Protein AF-A0A0K8UIM5-F1 (afdb_monomer)

pLDDT: mean 78.78, std 24.64, range [27.56, 98.44]

Structure (mmCIF, N/CA/C/O backbone):
data_AF-A0A0K8UIM5-F1
#
_entry.id   AF-A0A0K8UIM5-F1
#
loop_
_atom_site.group_PDB
_atom_site.id
_atom_site.type_symbol
_atom_site.label_atom_id
_atom_site.label_alt_id
_atom_site.label_comp_id
_atom_site.label_asym_id
_atom_site.label_entity_id
_atom_site.label_seq_id
_atom_site.pdbx_PDB_ins_code
_atom_site.Cartn_x
_atom_site.Cartn_y
_atom_site.Cartn_z
_atom_site.occupancy
_atom_site.B_iso_or_equiv
_atom_site.auth_seq_id
_atom_site.auth_comp_id
_atom_site.auth_asym_id
_atom_site.auth_atom_id
_atom_site.pdbx_PDB_model_num
ATOM 1 N N . MET A 1 1 ? 9.623 17.847 -3.587 1.00 33.56 1 MET A N 1
ATOM 2 C CA . MET A 1 1 ? 8.350 18.468 -4.008 1.00 33.56 1 MET A CA 1
ATOM 3 C C . MET A 1 1 ? 7.725 17.538 -5.030 1.00 33.56 1 MET A C 1
ATOM 5 O O . MET A 1 1 ? 8.442 17.125 -5.929 1.00 33.56 1 MET A O 1
ATOM 9 N N . ALA A 1 2 ? 6.480 17.112 -4.825 1.00 32.69 2 ALA A N 1
ATOM 10 C CA . ALA A 1 2 ? 5.772 16.213 -5.736 1.00 32.69 2 ALA A CA 1
ATOM 11 C C . ALA A 1 2 ? 4.848 17.056 -6.623 1.00 32.69 2 ALA A C 1
ATOM 13 O O . ALA A 1 2 ? 4.057 17.836 -6.096 1.00 32.69 2 ALA A O 1
ATOM 14 N N . GLU A 1 3 ? 4.992 16.939 -7.940 1.00 39.38 3 GLU A N 1
ATOM 15 C CA . GLU A 1 3 ? 4.192 17.678 -8.920 1.00 39.38 3 GLU A CA 1
ATOM 16 C C . GLU A 1 3 ? 2.978 16.856 -9.383 1.00 39.38 3 GLU A C 1
ATOM 18 O O . GLU A 1 3 ? 3.024 15.626 -9.439 1.00 39.38 3 GLU A O 1
ATOM 23 N N . VAL A 1 4 ? 1.881 17.562 -9.676 1.00 32.16 4 VAL A N 1
ATOM 24 C CA . VAL A 1 4 ? 0.600 17.051 -10.188 1.00 32.16 4 VAL A CA 1
ATOM 25 C C . VAL A 1 4 ? 0.461 17.516 -11.643 1.00 32.16 4 VAL A C 1
ATOM 27 O O . VAL A 1 4 ? 0.652 18.697 -11.920 1.00 32.16 4 VAL A O 1
ATOM 30 N N . GLU A 1 5 ? 0.154 16.592 -12.558 1.00 41.16 5 GLU A N 1
ATOM 31 C CA . GLU A 1 5 ? 0.087 16.805 -14.017 1.00 41.16 5 GLU A CA 1
ATOM 32 C C . GLU A 1 5 ? -1.179 17.530 -14.509 1.00 41.16 5 GLU A C 1
ATOM 34 O O . GLU A 1 5 ? -2.252 17.376 -13.921 1.00 41.16 5 GLU A O 1
ATOM 39 N N . VAL A 1 6 ? -1.070 18.183 -15.681 1.00 31.83 6 VAL A N 1
ATOM 40 C CA . VAL A 1 6 ? -2.164 18.339 -16.665 1.00 31.83 6 VAL A CA 1
ATOM 41 C C . VAL A 1 6 ? -1.602 18.235 -18.102 1.00 31.83 6 VAL A C 1
ATOM 43 O O . VAL A 1 6 ? -0.639 18.921 -18.438 1.00 31.83 6 VAL A O 1
ATOM 46 N N . GLU A 1 7 ? -2.202 17.368 -18.930 1.00 36.06 7 GLU A N 1
ATOM 47 C CA . GLU A 1 7 ? -1.876 17.062 -20.342 1.00 36.06 7 GLU A CA 1
ATOM 48 C C . GLU A 1 7 ? -2.356 18.117 -21.361 1.00 36.06 7 GLU A C 1
ATOM 50 O O . GLU A 1 7 ? -3.383 18.751 -21.127 1.00 36.06 7 GLU A O 1
ATOM 55 N N . GLN A 1 8 ? -1.730 18.165 -22.556 1.00 28.34 8 GLN A N 1
ATOM 56 C CA . GLN A 1 8 ? -2.421 18.311 -23.857 1.00 28.34 8 GLN A CA 1
ATOM 57 C C . GLN A 1 8 ? -1.662 17.616 -25.019 1.00 28.34 8 GLN A C 1
ATOM 59 O O . GLN A 1 8 ? -0.479 17.305 -24.920 1.00 28.34 8 GLN A O 1
ATOM 64 N N . ILE A 1 9 ? -2.411 17.345 -26.095 1.00 32.81 9 ILE A N 1
ATOM 65 C CA . ILE A 1 9 ? -2.354 16.224 -27.057 1.00 32.81 9 ILE A CA 1
ATOM 66 C C . ILE A 1 9 ? -1.815 16.642 -28.452 1.00 32.81 9 ILE A C 1
ATOM 68 O O . ILE A 1 9 ? -2.213 17.682 -28.958 1.00 32.81 9 ILE A O 1
ATOM 72 N N . VAL A 1 10 ? -0.962 15.772 -29.029 1.00 35.12 10 VAL A N 1
ATOM 73 C CA . VAL A 1 10 ? -0.700 15.325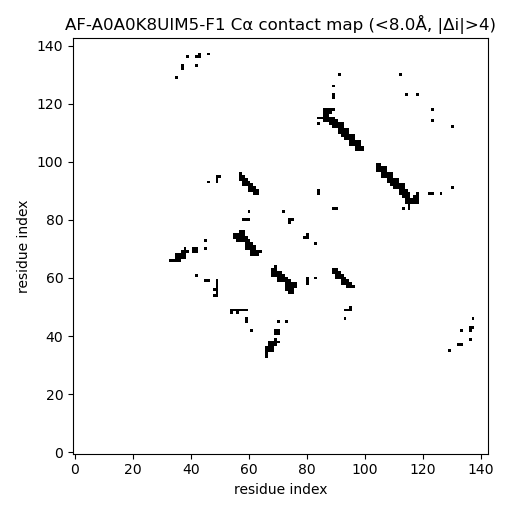 -30.436 1.00 35.12 10 VAL A CA 1
ATOM 74 C C . VAL A 1 10 ? -0.856 16.282 -31.640 1.00 35.12 10 VAL A C 1
ATOM 76 O O . VAL A 1 10 ? -1.932 16.811 -31.863 1.00 35.12 10 VAL A O 1
ATOM 79 N N . GLU A 1 11 ? 0.143 16.275 -32.543 1.00 29.03 11 GLU A N 1
ATOM 80 C CA . GLU A 1 11 ? -0.053 16.187 -34.011 1.00 29.03 11 GLU A CA 1
ATOM 81 C C . GLU A 1 11 ? 1.196 15.600 -34.720 1.00 29.03 11 GLU A C 1
ATOM 83 O O . GLU A 1 11 ? 2.332 15.885 -34.346 1.00 29.03 11 GLU A O 1
ATOM 88 N N . VAL A 1 12 ? 0.970 14.725 -35.711 1.00 38.62 12 VAL A N 1
ATOM 89 C CA . VAL A 1 12 ? 1.964 14.038 -36.569 1.00 38.62 12 VAL A CA 1
ATOM 90 C C . VAL A 1 12 ? 1.889 14.632 -37.976 1.00 38.62 12 VAL A C 1
ATOM 92 O O . VAL A 1 12 ? 0.777 14.836 -38.442 1.00 38.62 12 VAL A O 1
ATOM 95 N N . THR A 1 13 ? 3.022 14.825 -38.666 1.00 27.56 13 THR A N 1
ATOM 96 C CA . THR A 1 13 ? 3.198 14.706 -40.143 1.00 27.56 13 THR A CA 1
ATOM 97 C C . THR A 1 13 ? 4.712 14.633 -40.447 1.00 27.56 13 THR A C 1
ATOM 99 O O . THR A 1 13 ? 5.478 15.438 -39.930 1.00 27.56 13 THR A O 1
ATOM 102 N N . ASP A 1 14 ? 5.215 13.476 -40.894 1.00 30.78 14 ASP A N 1
ATOM 103 C CA . ASP A 1 14 ? 5.585 13.084 -42.277 1.00 30.78 14 ASP A CA 1
ATOM 104 C C . ASP A 1 14 ? 6.895 13.707 -42.821 1.00 30.78 14 ASP A C 1
ATOM 106 O O . ASP A 1 14 ? 6.974 14.907 -43.047 1.00 30.78 14 ASP A O 1
ATOM 110 N N . GLU A 1 15 ? 7.936 12.885 -43.041 1.00 31.80 15 GLU A N 1
ATOM 111 C CA . GLU A 1 15 ? 8.438 12.478 -44.375 1.00 31.80 15 GLU A CA 1
ATOM 112 C C . GLU A 1 15 ? 9.788 11.720 -44.310 1.00 31.80 15 GLU A C 1
ATOM 114 O O . GLU A 1 15 ? 10.566 11.801 -43.362 1.00 31.80 15 GLU A O 1
ATOM 119 N N . VAL A 1 16 ? 9.992 10.897 -45.338 1.00 39.25 16 VAL A N 1
ATOM 120 C CA . VAL A 1 16 ? 10.921 9.766 -45.481 1.00 39.25 16 VAL A CA 1
ATOM 121 C C . VAL A 1 16 ? 12.317 10.187 -45.954 1.00 39.25 16 VAL A C 1
ATOM 123 O O . VAL A 1 16 ? 12.441 10.952 -46.903 1.00 39.25 16 VAL A O 1
ATOM 126 N N . SER A 1 17 ? 13.365 9.515 -45.466 1.00 31.41 17 SER A N 1
ATOM 127 C CA . SER A 1 17 ? 14.526 9.189 -46.309 1.00 31.41 17 SER A CA 1
ATOM 128 C C . SER A 1 17 ? 15.152 7.859 -45.894 1.00 31.41 17 SER A C 1
ATOM 130 O O . SER A 1 17 ? 15.402 7.589 -44.723 1.00 31.41 17 SER A O 1
ATOM 132 N N . LYS A 1 18 ? 15.319 7.011 -46.904 1.00 39.56 18 LYS A N 1
ATOM 133 C CA . LYS A 1 18 ? 15.655 5.593 -46.872 1.00 39.56 18 LYS A CA 1
ATOM 134 C C . LYS A 1 18 ? 17.124 5.446 -47.238 1.00 39.56 18 LYS A C 1
ATOM 136 O O . LYS A 1 18 ? 17.434 5.634 -48.406 1.00 39.56 18 LYS A O 1
ATOM 141 N N . ASP A 1 19 ? 17.953 5.013 -46.298 1.00 32.78 19 ASP A N 1
ATOM 142 C CA . ASP A 1 19 ? 19.235 4.382 -46.599 1.00 32.78 19 ASP A CA 1
ATOM 143 C C . ASP A 1 19 ? 19.329 3.074 -45.816 1.00 32.78 19 ASP A C 1
ATOM 145 O O . ASP A 1 19 ? 19.063 3.007 -44.616 1.00 32.78 19 ASP A O 1
ATOM 149 N N . LYS A 1 20 ? 19.570 2.004 -46.573 1.00 39.06 20 LYS A N 1
ATOM 150 C CA . LYS A 1 20 ? 19.662 0.630 -46.100 1.00 39.06 20 LYS A CA 1
ATOM 151 C C . LYS A 1 20 ? 21.088 0.366 -45.637 1.00 39.06 20 LYS A C 1
ATOM 153 O O . LYS A 1 20 ? 21.999 0.421 -46.456 1.00 39.06 20 LYS A O 1
ATOM 158 N N . GLU A 1 21 ? 21.232 -0.043 -44.389 1.00 36.09 21 GLU A N 1
ATOM 159 C CA . GLU A 1 21 ? 22.389 -0.792 -43.916 1.00 36.09 21 GLU A CA 1
ATOM 160 C C . GLU A 1 21 ? 21.821 -2.015 -43.188 1.00 36.09 21 GLU A C 1
ATOM 162 O O . GLU A 1 21 ? 21.148 -1.901 -42.164 1.00 36.09 21 GLU A O 1
ATOM 167 N N . GLU A 1 22 ? 21.933 -3.178 -43.833 1.00 38.88 22 GLU A N 1
ATOM 168 C CA . GLU A 1 22 ? 21.488 -4.462 -43.291 1.00 38.88 22 GLU A CA 1
ATOM 169 C C . GLU A 1 22 ? 22.573 -4.951 -42.325 1.00 38.88 22 GLU A C 1
ATOM 171 O O . GLU A 1 22 ? 23.422 -5.757 -42.690 1.00 38.88 22 GLU A O 1
ATOM 176 N N . ASP A 1 23 ? 22.566 -4.410 -41.107 1.00 31.92 23 ASP A N 1
ATOM 177 C CA . ASP A 1 23 ? 23.212 -5.049 -39.963 1.00 31.92 23 ASP A CA 1
ATOM 178 C C . ASP A 1 23 ? 22.227 -6.081 -39.401 1.00 31.92 23 ASP A C 1
ATOM 180 O O . ASP A 1 23 ? 21.088 -5.750 -39.049 1.00 31.92 23 ASP A O 1
ATOM 184 N N . GLU A 1 24 ? 22.643 -7.346 -39.338 1.00 39.28 24 GLU A N 1
ATOM 185 C CA . GLU A 1 24 ? 21.916 -8.396 -38.627 1.00 39.28 24 GLU A CA 1
ATOM 186 C C . GLU A 1 24 ? 21.918 -8.075 -37.125 1.00 39.28 24 GLU A C 1
ATOM 188 O O . GLU A 1 24 ? 22.743 -8.553 -36.348 1.00 39.28 24 GLU A O 1
ATOM 193 N N . VAL A 1 25 ? 20.976 -7.232 -36.702 1.00 43.88 25 VAL A N 1
ATOM 194 C CA . VAL A 1 25 ? 20.653 -7.048 -35.293 1.00 43.88 25 VAL A CA 1
ATOM 195 C C . VAL A 1 25 ? 19.823 -8.252 -34.883 1.00 43.88 25 VAL A C 1
ATOM 197 O O . VAL A 1 25 ? 18.642 -8.354 -35.213 1.00 43.88 25 VAL A O 1
ATOM 200 N N . GLU A 1 26 ? 20.465 -9.182 -34.184 1.00 38.31 26 GLU A N 1
ATOM 201 C CA . GLU A 1 26 ? 19.811 -10.249 -33.434 1.00 38.31 26 GLU A CA 1
ATOM 202 C C . GLU A 1 26 ? 18.616 -9.639 -32.670 1.00 38.31 26 GLU A C 1
ATOM 204 O O . GLU A 1 26 ? 18.811 -8.802 -31.783 1.00 38.31 26 GLU A O 1
ATOM 209 N N . ASP A 1 27 ? 17.381 -9.980 -33.080 1.00 42.69 27 ASP A N 1
ATOM 210 C CA . ASP A 1 27 ? 16.123 -9.473 -32.510 1.00 42.69 27 ASP A CA 1
ATOM 211 C C . ASP A 1 27 ? 15.998 -9.976 -31.072 1.00 42.69 27 ASP A C 1
ATOM 213 O O . ASP A 1 27 ? 15.337 -10.967 -30.758 1.00 42.69 27 ASP A O 1
ATOM 217 N N . GLN A 1 28 ? 16.711 -9.309 -30.171 1.00 36.88 28 GLN A N 1
ATOM 218 C CA . GLN A 1 28 ? 16.499 -9.468 -28.753 1.00 36.88 28 GLN A CA 1
ATOM 219 C C . GLN A 1 28 ? 15.084 -8.969 -28.482 1.00 36.88 28 GLN A C 1
ATOM 221 O O . GLN A 1 28 ? 14.780 -7.817 -28.809 1.00 36.88 28 GLN A O 1
ATOM 226 N N . PRO A 1 29 ? 14.208 -9.798 -27.889 1.00 36.91 29 PRO A N 1
ATOM 227 C CA . PRO A 1 29 ? 12.809 -9.455 -27.746 1.00 36.91 29 PRO A CA 1
ATOM 228 C C . PRO A 1 29 ? 12.724 -8.124 -27.015 1.00 36.91 29 PRO A C 1
ATOM 230 O O . PRO A 1 29 ? 13.134 -8.014 -25.854 1.00 36.91 29 PRO A O 1
ATOM 233 N N . ARG A 1 30 ? 12.204 -7.106 -27.715 1.00 52.78 30 ARG A N 1
ATOM 234 C CA . ARG A 1 30 ? 11.785 -5.820 -27.147 1.00 52.78 30 ARG A CA 1
ATOM 235 C C . ARG A 1 30 ? 11.090 -6.163 -25.839 1.00 52.78 30 ARG A C 1
ATOM 237 O O . ARG A 1 30 ? 10.035 -6.788 -25.917 1.00 52.78 30 ARG A O 1
ATOM 244 N N . ARG A 1 31 ? 11.722 -5.883 -24.683 1.00 46.56 31 ARG A N 1
ATOM 245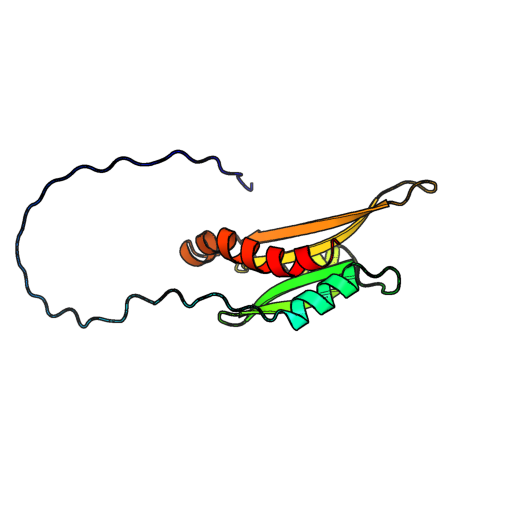 C CA . ARG A 1 31 ? 11.283 -6.372 -23.360 1.00 46.56 31 ARG A CA 1
ATOM 246 C C . ARG A 1 31 ? 9.770 -6.234 -23.279 1.00 46.56 31 ARG A C 1
ATOM 248 O O . ARG A 1 31 ? 9.270 -5.121 -23.116 1.00 46.56 31 ARG A O 1
ATOM 255 N N . MET A 1 32 ? 9.057 -7.342 -23.486 1.00 48.22 32 MET A N 1
ATOM 256 C CA . MET A 1 32 ? 7.608 -7.303 -23.570 1.00 48.22 32 MET A CA 1
ATOM 257 C C . MET A 1 32 ? 7.127 -6.748 -22.236 1.00 48.22 32 MET A C 1
ATOM 259 O O . MET A 1 32 ? 7.556 -7.215 -21.178 1.00 48.22 32 MET A O 1
ATOM 263 N N . LEU A 1 33 ? 6.284 -5.713 -22.270 1.00 59.09 33 LEU A N 1
ATOM 264 C CA . LEU A 1 33 ? 5.588 -5.288 -21.066 1.00 59.09 33 LEU A CA 1
ATOM 265 C C . LEU A 1 33 ? 4.709 -6.458 -20.630 1.00 59.09 33 LEU A C 1
ATOM 267 O O . LEU A 1 33 ? 3.635 -6.679 -21.182 1.00 59.09 33 LEU A O 1
ATOM 271 N N . PHE A 1 34 ? 5.175 -7.211 -19.638 1.00 72.75 34 PHE A N 1
ATOM 272 C CA . PHE A 1 34 ? 4.375 -8.252 -19.018 1.00 72.75 34 PHE A CA 1
ATOM 273 C C . PHE A 1 34 ? 3.098 -7.613 -18.453 1.00 72.75 34 PHE A C 1
ATOM 275 O O . PHE A 1 34 ? 3.191 -6.581 -17.771 1.00 72.75 34 PHE A O 1
ATOM 282 N N . PRO A 1 35 ? 1.908 -8.168 -18.737 1.00 86.38 35 PRO A N 1
ATOM 283 C CA . PRO A 1 35 ? 0.666 -7.725 -18.119 1.00 86.38 35 PRO A CA 1
ATOM 284 C C . PRO A 1 35 ? 0.796 -7.735 -16.595 1.00 86.38 35 PRO A C 1
ATOM 286 O O . PRO A 1 35 ? 1.435 -8.620 -16.027 1.00 86.38 35 PRO A O 1
ATOM 289 N N . THR A 1 36 ? 0.223 -6.731 -15.930 1.00 93.31 36 THR A N 1
ATOM 290 C CA . THR A 1 36 ? 0.209 -6.715 -14.463 1.00 93.31 36 THR A CA 1
ATOM 291 C C . THR A 1 36 ? -0.832 -7.715 -13.975 1.00 93.31 36 THR A C 1
ATOM 293 O O . THR A 1 36 ? -2.011 -7.589 -14.303 1.00 93.31 36 THR A O 1
ATOM 296 N N . GLY A 1 37 ? -0.397 -8.707 -13.202 1.00 95.06 37 GLY A N 1
ATOM 297 C CA . GLY A 1 37 ? -1.278 -9.617 -12.479 1.00 95.06 37 GLY A CA 1
ATOM 298 C C . GLY A 1 37 ? -1.790 -8.988 -11.183 1.00 95.06 37 GLY A C 1
ATOM 299 O O . GLY A 1 37 ? -1.151 -8.100 -10.618 1.00 95.06 37 GLY A O 1
ATOM 300 N N . LEU A 1 38 ? -2.920 -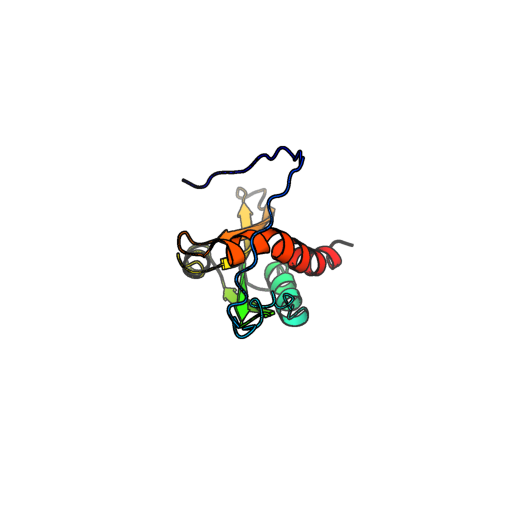9.482 -10.681 1.00 95.56 38 LEU A N 1
ATOM 301 C CA . LEU A 1 38 ? -3.434 -9.141 -9.355 1.00 95.56 38 LEU A CA 1
ATOM 302 C C . LEU A 1 38 ? -3.683 -10.419 -8.565 1.00 95.56 38 LEU A C 1
ATOM 304 O O . LEU A 1 38 ? -4.421 -11.295 -9.019 1.00 95.56 38 LEU A O 1
ATOM 308 N N . ASP A 1 39 ? -3.154 -10.472 -7.354 1.00 96.50 39 ASP A N 1
ATOM 309 C CA . ASP A 1 39 ? -3.626 -11.387 -6.326 1.00 96.50 39 ASP A CA 1
ATOM 310 C C . ASP A 1 39 ? -4.879 -10.776 -5.679 1.00 96.50 39 ASP A C 1
ATOM 312 O O . ASP A 1 39 ? -4.824 -10.076 -4.665 1.00 96.50 39 ASP A O 1
ATOM 316 N N . LYS A 1 40 ? -6.022 -10.965 -6.351 1.00 95.44 40 LYS A N 1
ATOM 317 C CA . LYS A 1 40 ? -7.296 -10.328 -5.983 1.00 95.44 40 LYS A CA 1
ATOM 318 C C . LYS A 1 40 ? -7.767 -10.717 -4.584 1.00 95.44 40 LYS A C 1
ATOM 320 O O . LYS A 1 40 ? -8.437 -9.909 -3.945 1.00 95.44 40 LYS A O 1
ATOM 325 N N . ASP A 1 41 ? -7.446 -11.925 -4.132 1.00 95.81 41 ASP A N 1
ATOM 326 C CA . ASP A 1 41 ? -7.906 -12.437 -2.845 1.00 95.81 41 ASP A CA 1
ATOM 327 C C . ASP A 1 41 ? -7.116 -11.804 -1.703 1.00 95.81 41 ASP A C 1
ATOM 329 O O . ASP A 1 41 ? -7.737 -11.248 -0.800 1.00 95.81 41 ASP A O 1
ATOM 333 N N . SER A 1 42 ? -5.781 -11.732 -1.810 1.00 96.75 42 SER A N 1
ATOM 334 C CA . SER A 1 42 ? -4.961 -11.016 -0.818 1.00 96.75 42 SER A CA 1
ATOM 335 C C . SER A 1 42 ? -5.334 -9.532 -0.711 1.00 96.75 42 SER A C 1
ATOM 337 O O . SER A 1 42 ? -5.402 -8.973 0.383 1.00 96.75 42 SER A O 1
ATOM 339 N N . ILE A 1 43 ? -5.608 -8.884 -1.852 1.00 96.69 43 ILE A N 1
ATOM 340 C CA . ILE A 1 43 ? -5.969 -7.465 -1.906 1.00 96.69 43 ILE A CA 1
ATOM 341 C C . ILE A 1 43 ? -7.333 -7.246 -1.251 1.00 96.69 43 ILE A C 1
ATOM 343 O O . ILE A 1 43 ? -7.495 -6.300 -0.480 1.00 96.69 43 ILE A O 1
ATOM 347 N N . ARG A 1 44 ? -8.310 -8.114 -1.544 1.00 95.31 44 ARG A N 1
ATOM 348 C CA . ARG A 1 44 ? -9.656 -8.020 -0.974 1.00 95.31 44 ARG A CA 1
ATOM 349 C C . ARG A 1 44 ? -9.647 -8.296 0.521 1.00 95.31 44 ARG A C 1
ATOM 351 O O . ARG A 1 44 ? -10.225 -7.510 1.257 1.00 95.31 44 ARG A O 1
ATOM 358 N N . GLU A 1 45 ? -8.981 -9.357 0.967 1.00 96.00 45 GLU A N 1
ATOM 359 C CA . GLU A 1 45 ? -8.878 -9.684 2.391 1.00 96.00 45 GLU A CA 1
ATOM 360 C C . GLU A 1 45 ? -8.280 -8.512 3.177 1.00 96.00 45 GLU A C 1
ATOM 362 O O . GLU A 1 45 ? -8.860 -8.072 4.165 1.00 96.00 45 GLU A O 1
ATOM 367 N N . ALA A 1 46 ? -7.170 -7.945 2.698 1.00 97.19 46 ALA A N 1
ATOM 368 C CA . ALA A 1 46 ? -6.524 -6.820 3.363 1.00 97.19 46 ALA A CA 1
ATOM 369 C C . ALA A 1 46 ? -7.373 -5.540 3.346 1.00 97.19 46 ALA A C 1
ATOM 371 O O . ALA A 1 46 ? -7.355 -4.767 4.301 1.00 97.19 46 ALA A O 1
ATOM 372 N N . TYR A 1 47 ? -8.123 -5.305 2.269 1.00 95.50 47 TYR A N 1
ATOM 373 C CA . TYR A 1 47 ? -9.055 -4.185 2.190 1.00 95.50 47 TYR A CA 1
ATOM 374 C C . TYR A 1 47 ? -10.220 -4.323 3.180 1.00 95.50 47 TYR A C 1
ATOM 376 O O . TYR A 1 47 ? -10.542 -3.350 3.863 1.00 95.50 47 TYR A O 1
ATOM 384 N N . GLU A 1 48 ? -10.832 -5.507 3.262 1.00 94.75 48 GLU A N 1
ATOM 385 C CA . GLU A 1 48 ? -11.923 -5.782 4.205 1.00 94.75 48 GLU A CA 1
ATOM 386 C C . GLU A 1 48 ? -11.435 -5.717 5.654 1.00 94.75 48 GLU A C 1
ATOM 388 O O . GLU A 1 48 ? -12.133 -5.187 6.512 1.00 94.75 48 GLU A O 1
ATOM 393 N N . ASP A 1 49 ? -10.208 -6.171 5.916 1.00 95.94 49 ASP A N 1
ATOM 394 C CA . ASP A 1 49 ? -9.579 -6.055 7.229 1.00 95.94 49 ASP A CA 1
ATOM 395 C C . ASP A 1 49 ? -9.435 -4.584 7.656 1.00 95.94 49 ASP A C 1
ATOM 397 O O . ASP A 1 49 ? -9.925 -4.204 8.709 1.00 95.94 49 ASP A O 1
ATOM 401 N N . VAL A 1 50 ? -8.903 -3.706 6.794 1.00 95.12 50 VAL A N 1
ATOM 402 C CA . VAL A 1 50 ? -8.815 -2.255 7.083 1.00 95.12 50 VAL A CA 1
ATOM 403 C C . VAL A 1 50 ? -10.197 -1.601 7.243 1.00 95.12 50 VAL A C 1
ATOM 405 O O . VAL A 1 50 ? -10.353 -0.616 7.968 1.00 95.12 50 VAL A O 1
ATOM 408 N N . ARG A 1 51 ? -11.217 -2.107 6.537 1.00 92.38 51 ARG A N 1
ATOM 409 C CA . ARG A 1 51 ? -12.605 -1.620 6.623 1.00 92.38 51 ARG A CA 1
ATOM 410 C C . ARG A 1 51 ? -13.322 -2.067 7.887 1.00 92.38 51 ARG A C 1
ATOM 412 O O . ARG A 1 51 ? -14.276 -1.403 8.284 1.00 92.38 51 ARG A O 1
ATOM 419 N N . SER A 1 52 ? -12.903 -3.177 8.477 1.00 91.75 52 SER A N 1
ATOM 420 C CA . SER A 1 52 ? -13.571 -3.779 9.616 1.00 91.75 52 SER A CA 1
ATOM 421 C C . SER A 1 52 ? -13.353 -2.956 10.881 1.00 91.75 52 SER A C 1
ATOM 423 O O . SER A 1 52 ? -12.227 -2.691 11.290 1.00 91.75 52 SER A O 1
ATOM 425 N N . ASP A 1 53 ? -14.441 -2.614 11.566 1.00 89.06 53 ASP A N 1
ATOM 426 C CA . ASP A 1 53 ? -14.387 -2.049 12.922 1.00 89.06 53 ASP A CA 1
ATOM 427 C C . ASP A 1 53 ? -14.054 -3.104 13.992 1.00 89.06 53 ASP A C 1
ATOM 429 O O . ASP A 1 53 ? -13.934 -2.782 15.171 1.00 89.06 53 ASP A O 1
ATOM 433 N N . GLN A 1 54 ? -13.943 -4.376 13.596 1.00 92.19 54 GLN A N 1
ATOM 434 C CA . GLN A 1 54 ? -13.664 -5.498 14.497 1.00 92.19 54 GLN A CA 1
ATOM 435 C C . GLN A 1 54 ? -12.173 -5.828 14.584 1.00 9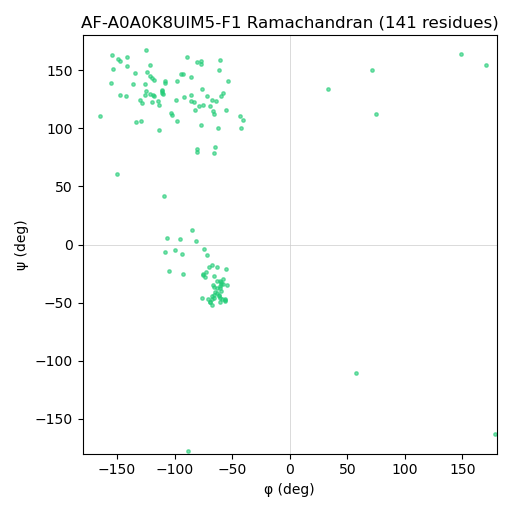2.19 54 GLN A C 1
ATOM 437 O O . GLN A 1 54 ? -11.793 -6.684 15.380 1.00 92.19 54 GLN A O 1
ATOM 442 N N . THR A 1 55 ? -11.343 -5.202 13.748 1.00 92.44 55 THR A N 1
ATOM 443 C CA . THR A 1 55 ? -9.899 -5.406 13.750 1.00 92.44 55 THR A CA 1
ATOM 444 C C . THR A 1 55 ? -9.175 -4.082 13.942 1.00 92.44 55 THR A C 1
ATOM 446 O O . THR A 1 55 ? -9.618 -3.006 13.524 1.00 92.44 55 THR A O 1
ATOM 449 N N . ASP A 1 56 ? -8.020 -4.178 14.589 1.00 93.00 56 ASP A N 1
ATOM 450 C CA . ASP A 1 56 ? -7.169 -3.024 14.858 1.00 93.00 56 ASP A CA 1
ATOM 451 C C . ASP A 1 56 ? -6.305 -2.650 13.639 1.00 93.00 56 ASP A C 1
ATOM 453 O O . ASP A 1 56 ? -5.490 -1.736 13.710 1.00 93.00 56 ASP A O 1
ATOM 457 N N . THR A 1 57 ? -6.465 -3.342 12.506 1.00 96.69 57 THR A N 1
ATOM 458 C CA . THR A 1 57 ? -5.747 -3.050 11.263 1.00 96.69 57 THR A CA 1
ATOM 459 C C . THR A 1 57 ? -6.156 -1.682 10.717 1.00 96.69 57 THR A C 1
ATOM 461 O O . THR A 1 57 ? -7.270 -1.485 10.236 1.00 96.69 57 THR A O 1
ATOM 464 N N . ASP A 1 58 ? -5.231 -0.728 10.734 1.00 95.75 58 ASP A N 1
ATOM 465 C CA . ASP A 1 58 ? -5.474 0.614 10.207 1.00 95.75 58 ASP A CA 1
ATOM 466 C C . ASP A 1 58 ? -5.063 0.747 8.748 1.00 95.75 58 ASP A C 1
ATOM 468 O O . ASP A 1 58 ? -5.588 1.605 8.039 1.00 95.75 58 ASP A O 1
ATOM 472 N N . TRP A 1 59 ? -4.118 -0.065 8.277 1.00 98.06 59 TRP A N 1
ATOM 473 C CA . TRP A 1 59 ? -3.591 0.076 6.929 1.00 98.06 59 TRP A CA 1
ATOM 474 C C . TRP A 1 59 ? -3.174 -1.245 6.290 1.00 98.06 59 TRP A C 1
ATOM 476 O O . TRP A 1 59 ? -2.853 -2.227 6.956 1.00 98.06 59 TRP A O 1
ATOM 486 N N . ALA A 1 60 ? -3.135 -1.227 4.960 1.00 98.19 60 ALA A N 1
ATOM 487 C CA . ALA A 1 60 ? -2.610 -2.278 4.105 1.00 98.19 60 ALA A CA 1
ATOM 488 C C . ALA A 1 60 ? -1.724 -1.673 3.007 1.00 98.19 60 ALA A C 1
ATOM 490 O O . ALA A 1 60 ? -1.970 -0.562 2.523 1.00 98.19 60 ALA A O 1
ATOM 491 N N . VAL A 1 61 ? -0.698 -2.416 2.596 1.00 98.44 61 VAL A N 1
ATOM 492 C CA . VAL A 1 61 ? 0.227 -2.030 1.527 1.00 98.44 61 VAL A CA 1
ATOM 493 C C . VAL A 1 61 ? 0.278 -3.111 0.460 1.00 98.44 61 VAL A C 1
ATOM 495 O O . VAL A 1 61 ? 0.463 -4.295 0.746 1.00 98.44 61 VAL A O 1
ATOM 498 N N . PHE A 1 62 ? 0.163 -2.672 -0.789 1.00 98.06 62 PHE A N 1
ATOM 499 C CA . PHE A 1 62 ? 0.207 -3.509 -1.975 1.00 98.06 62 PHE A CA 1
ATOM 500 C C . PHE A 1 62 ? 1.462 -3.186 -2.783 1.00 98.06 62 PHE A C 1
ATOM 502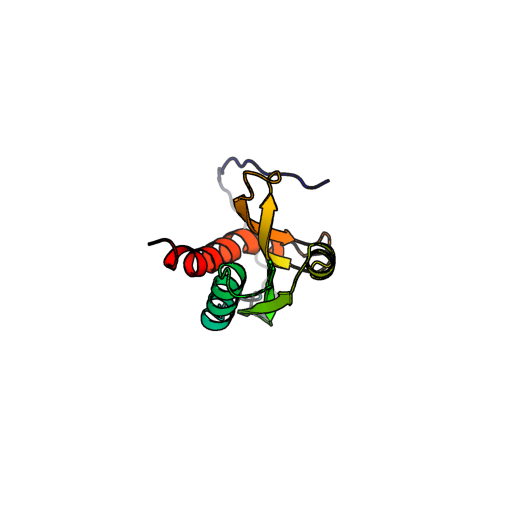 O O . PHE A 1 62 ? 1.650 -2.048 -3.230 1.00 98.06 62 PHE A O 1
ATOM 509 N N . LYS A 1 63 ? 2.320 -4.186 -2.989 1.00 97.50 63 LYS A N 1
ATOM 510 C CA . LYS A 1 63 ? 3.551 -4.061 -3.782 1.00 97.50 63 LYS A CA 1
ATOM 511 C C . LYS A 1 63 ? 3.596 -5.108 -4.886 1.00 97.50 63 LYS A C 1
ATOM 513 O O . LYS A 1 63 ? 2.816 -6.058 -4.922 1.00 97.50 63 LYS A O 1
ATOM 518 N N . PHE A 1 64 ? 4.538 -4.904 -5.798 1.00 94.88 64 PHE A N 1
ATOM 519 C CA . PHE A 1 64 ? 4.807 -5.807 -6.906 1.00 94.88 64 PHE A CA 1
ATOM 520 C C . PHE A 1 64 ? 5.699 -6.953 -6.430 1.00 94.88 64 PHE A C 1
ATOM 522 O O . PHE A 1 64 ? 6.859 -6.735 -6.088 1.00 94.88 64 PHE A O 1
ATOM 529 N N . GLN A 1 65 ? 5.175 -8.173 -6.462 1.00 93.81 65 GLN A N 1
ATOM 530 C CA . GLN A 1 65 ? 5.973 -9.393 -6.465 1.00 93.81 65 GLN A CA 1
ATOM 531 C C . GLN A 1 65 ? 6.074 -9.861 -7.918 1.00 93.81 65 GLN A C 1
ATOM 533 O O . GLN A 1 65 ? 5.103 -10.322 -8.520 1.00 93.81 65 GLN A O 1
ATOM 538 N N . ASN A 1 66 ? 7.250 -9.676 -8.519 1.00 89.81 66 ASN A N 1
ATOM 539 C CA . ASN A 1 66 ? 7.475 -9.830 -9.958 1.00 89.81 66 ASN A CA 1
ATOM 540 C C . ASN A 1 66 ? 6.558 -8.903 -10.784 1.00 89.81 66 ASN A C 1
ATOM 542 O O . ASN A 1 66 ? 6.727 -7.684 -10.774 1.00 89.81 66 ASN A O 1
ATOM 546 N N . CYS A 1 67 ? 5.588 -9.479 -11.499 1.00 91.50 67 CYS A N 1
ATOM 547 C CA . CYS A 1 67 ? 4.595 -8.755 -12.297 1.00 91.50 67 CYS A CA 1
ATOM 548 C C . CYS A 1 67 ? 3.199 -8.763 -11.657 1.00 91.50 67 CYS A C 1
ATOM 550 O O . CYS A 1 67 ? 2.256 -8.285 -12.281 1.00 91.50 67 CYS A O 1
ATOM 552 N N . THR A 1 68 ? 3.059 -9.290 -10.438 1.00 95.25 68 THR A N 1
ATOM 553 C CA . THR A 1 68 ? 1.777 -9.419 -9.738 1.00 95.25 68 THR A CA 1
ATOM 554 C C . THR A 1 68 ? 1.730 -8.477 -8.546 1.00 95.25 68 THR A C 1
ATOM 556 O O . THR A 1 68 ? 2.665 -8.425 -7.749 1.00 95.25 68 THR A O 1
ATOM 559 N N . ILE A 1 69 ? 0.640 -7.730 -8.411 1.00 96.94 69 ILE A N 1
ATOM 560 C CA . ILE A 1 69 ? 0.376 -6.917 -7.224 1.00 96.94 69 ILE A CA 1
ATOM 561 C C . ILE A 1 69 ? -0.309 -7.795 -6.182 1.00 96.94 69 ILE A C 1
ATOM 563 O O . ILE A 1 69 ? -1.312 -8.440 -6.483 1.00 96.94 69 ILE A O 1
ATOM 567 N N . THR A 1 70 ? 0.226 -7.800 -4.966 1.00 97.56 70 THR A N 1
ATOM 568 C CA . THR A 1 70 ? -0.307 -8.551 -3.821 1.00 97.56 70 THR A CA 1
ATOM 569 C C . THR A 1 70 ? -0.175 -7.720 -2.545 1.00 97.56 70 THR A C 1
ATOM 571 O O . THR A 1 70 ? 0.588 -6.746 -2.503 1.00 97.56 70 THR A O 1
ATOM 574 N N . CYS A 1 71 ? -0.935 -8.072 -1.510 1.00 97.88 71 CYS A N 1
ATOM 575 C CA . CYS A 1 71 ? -0.772 -7.488 -0.185 1.00 97.88 71 CYS A CA 1
ATOM 576 C C . CYS A 1 71 ? 0.555 -7.948 0.432 1.00 97.88 71 CYS A C 1
ATOM 578 O O . CYS A 1 71 ? 0.761 -9.135 0.668 1.00 97.88 71 CYS A O 1
ATOM 580 N N . THR A 1 72 ? 1.452 -7.007 0.727 1.00 97.94 72 THR A N 1
ATOM 581 C CA . THR A 1 72 ? 2.763 -7.318 1.319 1.00 97.94 72 THR A CA 1
ATOM 582 C C . THR A 1 72 ? 2.864 -6.984 2.795 1.00 97.94 72 THR A C 1
ATOM 584 O O . THR A 1 72 ? 3.714 -7.547 3.475 1.00 97.94 72 THR A O 1
ATOM 587 N N . ALA A 1 73 ? 2.035 -6.066 3.293 1.00 97.81 73 ALA A N 1
ATOM 588 C CA . ALA A 1 73 ? 2.036 -5.681 4.698 1.00 97.81 73 ALA A CA 1
ATOM 589 C C . ALA A 1 73 ? 0.666 -5.152 5.132 1.00 97.81 73 ALA A C 1
ATOM 591 O O . ALA A 1 73 ? -0.070 -4.572 4.331 1.00 97.81 73 ALA A O 1
ATOM 592 N N . ARG A 1 74 ? 0.366 -5.336 6.417 1.00 98.12 74 ARG A N 1
ATOM 593 C CA . ARG A 1 74 ? -0.774 -4.774 7.147 1.00 98.12 74 ARG A CA 1
ATOM 594 C C . ARG A 1 74 ? -0.300 -4.386 8.540 1.00 98.12 74 ARG A C 1
ATOM 596 O O . ARG A 1 74 ? 0.630 -5.015 9.043 1.00 98.12 74 ARG A O 1
ATOM 603 N N . GLY A 1 75 ? -0.949 -3.415 9.163 1.00 97.12 75 GLY A N 1
ATOM 604 C CA . GLY A 1 75 ? -0.596 -3.031 10.523 1.00 97.12 75 GLY A CA 1
ATOM 605 C C . GLY A 1 75 ? -1.414 -1.870 11.056 1.00 97.12 75 GLY A C 1
ATOM 606 O O . GLY A 1 75 ? -2.482 -1.545 10.530 1.00 97.12 75 GLY A O 1
ATOM 607 N N . GLN A 1 76 ? -0.897 -1.268 12.123 1.00 95.94 76 GLN A N 1
ATOM 608 C CA . GLN A 1 76 ? -1.552 -0.191 12.859 1.00 95.94 76 GLN A CA 1
ATOM 609 C C . GLN A 1 76 ? -0.669 1.050 12.862 1.00 95.94 76 GLN A C 1
ATOM 611 O O . GLN A 1 76 ? 0.550 0.959 12.737 1.00 95.94 76 GLN A O 1
ATOM 616 N N . GLY A 1 77 ? -1.280 2.223 13.001 1.00 93.44 77 GLY A N 1
ATOM 617 C CA . GLY A 1 77 ? -0.524 3.463 13.146 1.00 93.44 77 GLY A CA 1
ATOM 618 C C . GLY A 1 77 ? 0.185 3.953 11.875 1.00 93.44 77 GLY A C 1
ATOM 619 O O . GLY A 1 77 ? 0.592 3.219 10.978 1.00 93.44 77 GLY A O 1
ATOM 620 N N . PHE A 1 78 ? 0.335 5.272 11.787 1.00 92.69 78 PHE A N 1
ATOM 621 C CA . PHE A 1 78 ? 0.868 5.919 10.587 1.00 92.69 78 PHE A CA 1
ATOM 622 C C . PHE A 1 78 ? 2.389 5.759 10.418 1.00 92.69 78 PHE A C 1
ATOM 624 O O . PHE A 1 78 ? 2.894 5.820 9.298 1.00 92.69 78 PHE A O 1
ATOM 631 N N . GLU A 1 79 ? 3.128 5.574 11.513 1.00 95.25 79 GLU A N 1
ATOM 632 C CA . GLU A 1 79 ? 4.588 5.463 11.473 1.00 95.25 79 GLU A CA 1
ATOM 633 C C . GLU A 1 79 ? 5.036 4.181 10.764 1.00 95.25 79 GLU A C 1
ATOM 635 O O . GLU A 1 79 ? 5.749 4.272 9.764 1.00 95.25 79 GLU A O 1
ATOM 640 N N . GLU A 1 80 ? 4.509 3.026 11.179 1.00 96.31 80 GLU A N 1
ATOM 641 C CA . GLU A 1 80 ? 4.769 1.733 10.531 1.00 96.31 80 GLU A CA 1
ATOM 642 C C . GLU A 1 80 ? 4.317 1.729 9.064 1.00 96.31 80 GLU A C 1
ATOM 644 O O . GLU A 1 80 ? 4.996 1.178 8.196 1.00 96.31 80 GLU A O 1
ATOM 649 N N . PHE A 1 81 ? 3.192 2.391 8.761 1.00 96.94 81 PHE A N 1
ATOM 650 C CA . PHE A 1 81 ? 2.709 2.544 7.389 1.00 96.94 81 PHE A CA 1
ATOM 651 C C . PHE A 1 81 ? 3.716 3.291 6.513 1.00 96.94 81 PHE A C 1
ATOM 653 O O . PHE A 1 81 ? 4.003 2.868 5.394 1.00 96.94 81 PHE A O 1
ATOM 660 N N . ARG A 1 82 ? 4.271 4.402 7.011 1.00 96.38 82 ARG A N 1
ATOM 661 C CA . ARG A 1 82 ? 5.240 5.222 6.272 1.00 96.38 82 ARG A CA 1
ATOM 662 C C . ARG A 1 82 ? 6.519 4.446 5.962 1.00 96.38 82 ARG A C 1
ATOM 664 O O . ARG A 1 82 ? 7.067 4.605 4.875 1.00 96.38 82 ARG A O 1
ATOM 671 N N . GLU A 1 83 ? 6.973 3.600 6.882 1.00 97.31 83 GLU A N 1
ATOM 672 C CA . GLU A 1 83 ? 8.176 2.774 6.709 1.00 97.31 83 GLU A CA 1
ATOM 673 C C . GLU A 1 83 ? 8.058 1.765 5.559 1.00 97.31 83 GLU A C 1
ATOM 675 O O . GLU A 1 83 ? 9.067 1.320 5.013 1.00 97.31 83 GLU A O 1
ATOM 680 N N . GLN A 1 84 ? 6.837 1.456 5.112 1.00 97.75 84 GLN A N 1
ATOM 681 C CA . GLN A 1 84 ? 6.615 0.579 3.965 1.00 97.75 84 GLN A CA 1
ATOM 682 C C . GLN A 1 84 ? 6.985 1.215 2.617 1.00 97.75 84 GLN A C 1
ATOM 684 O O . GLN A 1 84 ? 6.991 0.509 1.608 1.00 97.75 84 GLN A O 1
ATOM 689 N N . PHE A 1 85 ? 7.281 2.515 2.549 1.00 97.06 85 PHE A N 1
ATOM 690 C CA . PHE A 1 85 ? 7.468 3.235 1.288 1.00 97.06 85 PHE A CA 1
ATOM 691 C C . PHE A 1 85 ? 8.913 3.711 1.096 1.00 97.06 85 PHE A C 1
ATOM 693 O O . PHE A 1 85 ? 9.318 4.754 1.603 1.00 97.06 85 PHE A O 1
ATOM 700 N N . GLY A 1 86 ? 9.688 2.950 0.318 1.00 95.12 86 GLY A N 1
ATOM 701 C CA . GLY A 1 86 ? 11.070 3.289 -0.026 1.00 95.12 86 GLY A CA 1
ATOM 702 C C . GLY A 1 86 ? 11.213 4.149 -1.287 1.00 95.12 86 GLY A C 1
ATOM 703 O O . GLY A 1 86 ? 10.350 4.182 -2.163 1.00 95.12 86 GLY A O 1
ATOM 704 N N . GLU A 1 87 ? 12.365 4.798 -1.439 1.00 96.50 87 GLU A N 1
ATOM 705 C CA . GLU A 1 87 ? 12.685 5.669 -2.583 1.00 96.50 87 GLU A CA 1
ATOM 706 C C . GLU A 1 87 ? 12.841 4.935 -3.927 1.00 96.50 87 GLU A C 1
ATOM 708 O O . GLU A 1 87 ? 12.759 5.557 -4.987 1.00 96.50 87 GLU A O 1
ATOM 713 N N . ASN A 1 88 ? 13.041 3.618 -3.890 1.00 94.62 88 ASN A N 1
ATOM 714 C CA . ASN A 1 88 ? 13.115 2.746 -5.067 1.00 94.62 88 ASN A CA 1
ATOM 715 C C . ASN A 1 88 ? 11.799 1.995 -5.324 1.00 94.62 88 ASN A C 1
ATOM 717 O O . ASN A 1 88 ? 11.673 1.285 -6.324 1.00 94.62 88 ASN A O 1
ATOM 721 N N . ASP A 1 89 ? 10.826 2.140 -4.424 1.00 93.19 89 ASP A N 1
ATOM 722 C CA . ASP A 1 89 ? 9.607 1.352 -4.447 1.00 93.19 89 ASP A CA 1
ATOM 723 C C . ASP A 1 89 ? 8.504 2.063 -5.216 1.00 93.19 89 ASP A C 1
ATOM 725 O O . ASP A 1 89 ? 8.330 3.279 -5.163 1.00 93.19 89 ASP A O 1
ATOM 729 N N . ARG A 1 90 ? 7.679 1.256 -5.868 1.00 96.00 90 ARG A N 1
ATOM 730 C CA . ARG A 1 90 ? 6.358 1.653 -6.338 1.00 96.00 90 ARG A CA 1
ATOM 731 C C . ARG A 1 90 ? 5.334 0.783 -5.626 1.00 96.00 90 ARG A C 1
ATOM 733 O O . ARG A 1 90 ? 5.487 -0.439 -5.579 1.00 96.00 90 ARG A O 1
ATOM 740 N N . ALA A 1 91 ? 4.341 1.411 -5.021 1.00 97.62 91 ALA A N 1
ATOM 741 C CA . ALA A 1 91 ? 3.425 0.736 -4.117 1.00 97.62 91 ALA A CA 1
ATOM 742 C C . ALA A 1 91 ? 2.080 1.456 -4.064 1.00 97.62 91 ALA A C 1
ATOM 744 O O . ALA A 1 91 ? 1.957 2.629 -4.416 1.00 97.62 91 ALA A O 1
ATOM 745 N N . PHE A 1 92 ? 1.076 0.755 -3.563 1.00 98.19 92 PHE A N 1
ATOM 746 C CA . PHE A 1 92 ? -0.210 1.333 -3.219 1.00 98.19 92 PHE A CA 1
ATOM 747 C C . PHE A 1 92 ? -0.460 1.133 -1.735 1.00 98.19 92 PHE A C 1
ATOM 749 O O . PHE A 1 92 ? -0.098 0.104 -1.173 1.00 98.19 92 PHE A O 1
ATOM 756 N N . GLY A 1 93 ? -1.072 2.123 -1.104 1.00 97.25 93 GLY A N 1
ATOM 757 C CA . GLY A 1 93 ? -1.446 2.064 0.299 1.00 97.25 93 GLY A CA 1
ATOM 758 C C . GLY A 1 93 ? -2.941 2.257 0.459 1.00 97.25 93 GLY A C 1
ATOM 759 O O . GLY A 1 93 ? -3.555 3.035 -0.273 1.00 97.25 93 GLY A O 1
ATOM 760 N N . TYR A 1 94 ? -3.526 1.578 1.431 1.00 97.38 94 TYR A N 1
ATOM 761 C CA . TYR A 1 94 ? -4.889 1.816 1.869 1.00 97.38 94 TYR A CA 1
ATOM 762 C C . TYR A 1 94 ? -4.885 2.008 3.375 1.00 97.38 94 TYR A C 1
ATOM 764 O O . TYR A 1 94 ? -4.404 1.135 4.082 1.00 97.38 94 TYR A O 1
ATOM 772 N N . ILE A 1 95 ? -5.359 3.155 3.856 1.00 95.88 95 ILE A N 1
ATOM 773 C CA . ILE A 1 95 ? -5.289 3.512 5.276 1.00 95.88 95 ILE A CA 1
ATOM 774 C C . ILE A 1 95 ? -6.601 4.118 5.763 1.00 95.88 95 ILE A C 1
ATOM 776 O O . ILE A 1 95 ? -7.211 4.952 5.086 1.00 95.88 95 ILE A O 1
ATOM 780 N N . ARG A 1 96 ? -7.010 3.704 6.959 1.00 93.31 96 ARG A N 1
ATOM 781 C CA . ARG A 1 96 ? -8.070 4.281 7.773 1.00 93.31 96 ARG A CA 1
ATOM 782 C C . ARG A 1 96 ? -7.464 5.324 8.705 1.00 93.31 96 ARG A C 1
ATOM 784 O O . ARG A 1 96 ? -6.530 5.052 9.446 1.00 93.31 96 ARG A O 1
ATOM 791 N N . ILE A 1 97 ? -8.018 6.530 8.683 1.00 89.38 97 ILE A N 1
ATOM 792 C CA . ILE A 1 97 ? -7.662 7.603 9.610 1.00 89.38 97 ILE A CA 1
ATOM 793 C C . ILE A 1 97 ? -8.916 7.991 10.380 1.00 89.38 97 ILE A C 1
ATOM 795 O O . ILE A 1 97 ? -9.924 8.388 9.788 1.00 89.38 97 ILE A O 1
ATOM 799 N N . GLN A 1 98 ? -8.849 7.901 11.706 1.00 84.50 98 GLN A N 1
ATOM 800 C CA . GLN A 1 98 ? -9.864 8.489 12.569 1.00 84.50 98 GLN A CA 1
ATOM 801 C C . GLN A 1 98 ? -9.610 9.990 12.678 1.00 84.50 98 GLN A C 1
ATOM 803 O O . GLN A 1 98 ? -8.557 10.418 13.142 1.00 84.50 98 GLN A O 1
ATOM 808 N N . MET A 1 99 ? -10.579 10.796 12.250 1.00 79.50 99 MET A N 1
ATOM 809 C CA . MET A 1 99 ? -10.555 12.240 12.471 1.00 79.50 99 MET A CA 1
ATOM 810 C C . MET A 1 99 ? -11.841 12.676 13.161 1.00 79.50 99 MET A C 1
ATOM 812 O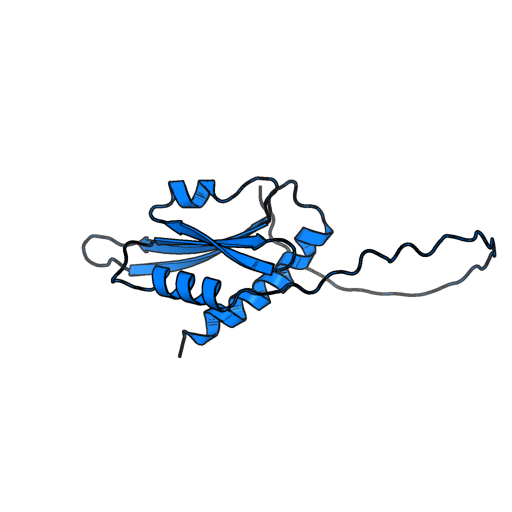 O . MET A 1 99 ? -12.927 12.219 12.806 1.00 79.50 99 MET A O 1
ATOM 816 N N . GLY A 1 100 ? -11.719 13.571 14.136 1.00 75.50 100 GLY A N 1
ATOM 817 C CA . GLY A 1 100 ? -12.851 14.090 14.894 1.00 75.50 100 GLY A CA 1
ATOM 818 C C . GLY A 1 100 ? -12.473 14.453 16.320 1.00 75.50 100 GLY A C 1
ATOM 819 O O . GLY A 1 100 ? -11.426 14.044 16.818 1.00 75.50 100 GLY A O 1
ATOM 820 N N . ASP A 1 101 ? -13.340 15.224 16.960 1.00 76.00 101 ASP A N 1
ATOM 821 C CA . ASP A 1 101 ? -13.300 15.462 18.397 1.00 76.00 101 ASP A CA 1
ATOM 822 C C . ASP A 1 101 ? -14.110 14.389 19.145 1.00 76.00 101 ASP A C 1
ATOM 824 O O . ASP A 1 101 ? -14.638 13.437 18.560 1.00 76.00 101 ASP A O 1
ATOM 828 N N . GLU A 1 102 ? -14.181 14.531 20.466 1.00 71.38 102 GLU A N 1
ATOM 829 C CA . GLU A 1 102 ? -14.800 13.584 21.397 1.00 71.38 102 GLU A CA 1
ATOM 830 C C . GLU A 1 102 ? -16.269 13.256 21.062 1.00 71.38 102 GLU A C 1
ATOM 832 O O . GLU A 1 102 ? -16.759 12.191 21.432 1.00 71.38 102 GLU A O 1
ATOM 837 N N . MET A 1 103 ? -16.952 14.117 20.296 1.00 74.44 103 MET A N 1
ATOM 838 C CA . MET A 1 103 ? -18.363 13.965 19.935 1.00 74.44 103 MET A CA 1
ATOM 839 C C . MET A 1 103 ? -18.594 13.590 18.456 1.00 74.44 103 MET A C 1
ATOM 841 O O . MET A 1 103 ? -19.730 13.301 18.076 1.00 74.44 103 MET A O 1
ATOM 845 N N . SER A 1 104 ? -17.557 13.556 17.599 1.00 71.50 104 SER A N 1
ATOM 846 C CA . SER A 1 104 ? -17.710 13.201 16.175 1.00 71.50 104 SER A CA 1
ATOM 847 C C . SER A 1 104 ? -16.488 12.529 15.542 1.00 71.50 104 SER A C 1
ATOM 849 O O . SER A 1 104 ? -15.945 12.998 14.538 1.00 71.50 104 SER A O 1
ATOM 851 N N . LYS A 1 105 ? -16.078 11.372 16.069 1.00 77.56 105 LYS A N 1
ATOM 852 C CA . LYS A 1 105 ? -15.092 10.520 15.388 1.00 77.56 105 LYS A CA 1
ATOM 853 C C . LYS A 1 105 ? -15.691 9.958 14.100 1.00 77.56 105 LYS A C 1
ATOM 855 O O . LYS A 1 105 ? -16.640 9.179 14.132 1.00 77.56 105 LYS A O 1
ATOM 860 N N . ARG A 1 106 ? -15.132 10.352 12.957 1.00 82.94 106 ARG A N 1
ATOM 861 C CA . ARG A 1 106 ? -15.472 9.800 11.643 1.00 82.94 106 ARG A CA 1
ATOM 862 C C . ARG A 1 106 ? -14.237 9.156 11.047 1.00 82.94 106 ARG A C 1
ATOM 864 O O . ARG A 1 106 ? -13.174 9.772 10.958 1.00 82.94 106 ARG A O 1
ATOM 871 N N . GLN A 1 107 ? -14.393 7.918 10.611 1.00 87.19 107 GLN A N 1
ATOM 872 C CA . GLN A 1 107 ? -13.354 7.235 9.866 1.00 87.19 107 GLN A CA 1
ATOM 873 C C . GLN A 1 107 ? -13.325 7.767 8.437 1.00 87.19 107 GLN A C 1
ATOM 875 O O . GLN A 1 107 ? -14.357 7.920 7.780 1.00 87.19 107 GLN A O 1
ATOM 880 N N . LYS A 1 108 ? -12.124 8.060 7.954 1.00 89.75 108 LYS A N 1
ATOM 881 C CA . LYS A 1 108 ? -11.864 8.342 6.548 1.00 89.75 108 LYS A CA 1
ATOM 882 C C . LYS A 1 108 ? -10.916 7.291 6.013 1.00 89.75 108 LYS A C 1
ATOM 884 O O . LYS A 1 108 ? -9.971 6.908 6.691 1.00 89.75 108 LYS A O 1
ATOM 889 N N . PHE A 1 109 ? -11.150 6.881 4.777 1.00 92.06 109 PHE A N 1
ATOM 890 C CA . PHE A 1 109 ? -10.295 5.931 4.087 1.00 92.06 109 PHE A CA 1
ATOM 891 C C . PHE A 1 109 ? -9.557 6.624 2.954 1.00 92.06 109 PHE A C 1
ATOM 893 O O . PHE A 1 109 ? -10.161 7.357 2.167 1.00 92.06 109 PHE A O 1
ATOM 900 N N . ILE A 1 110 ? -8.257 6.381 2.863 1.00 93.62 110 ILE A N 1
ATOM 901 C CA . ILE A 1 110 ? -7.380 6.988 1.869 1.00 93.62 110 ILE A CA 1
ATOM 902 C C . ILE A 1 110 ? -6.737 5.876 1.057 1.00 93.62 110 ILE A C 1
ATOM 904 O O . ILE A 1 110 ? -6.160 4.942 1.606 1.00 93.62 110 ILE A O 1
ATOM 908 N N . PHE A 1 111 ? -6.817 6.009 -0.265 1.00 95.31 111 PHE A N 1
ATOM 909 C CA . PHE A 1 111 ? -6.057 5.191 -1.199 1.00 95.31 111 PHE A CA 1
ATOM 910 C C . PHE A 1 111 ? -4.874 6.002 -1.733 1.00 95.31 111 PHE A C 1
ATOM 912 O O . PHE A 1 111 ? -5.059 6.980 -2.463 1.00 95.31 111 PHE A O 1
ATOM 919 N N . LEU A 1 112 ? -3.670 5.595 -1.349 1.00 95.06 112 LEU A N 1
ATOM 920 C CA . LEU A 1 112 ? -2.394 6.223 -1.667 1.00 95.06 112 LEU A CA 1
ATOM 921 C C . LEU A 1 112 ? -1.736 5.507 -2.854 1.00 95.06 112 LEU A C 1
ATOM 923 O O . LEU A 1 112 ? -1.738 4.281 -2.942 1.00 95.06 112 LEU A O 1
ATOM 927 N N . THR A 1 113 ? -1.123 6.273 -3.750 1.00 96.94 113 THR A N 1
ATOM 928 C CA . THR A 1 113 ? -0.200 5.759 -4.768 1.00 96.94 113 THR A CA 1
ATOM 929 C C . THR A 1 113 ? 1.184 6.309 -4.463 1.00 96.94 113 THR A C 1
ATOM 931 O O . THR A 1 113 ? 1.351 7.523 -4.380 1.00 96.94 113 THR A O 1
ATOM 934 N N . TRP A 1 114 ? 2.157 5.422 -4.286 1.00 97.62 114 TRP A N 1
ATOM 935 C CA . TRP A 1 114 ? 3.543 5.765 -4.006 1.00 97.62 114 TRP A CA 1
ATOM 936 C C . TRP A 1 114 ? 4.431 5.426 -5.198 1.00 97.62 114 TRP A C 1
ATOM 938 O O . TRP A 1 114 ? 4.395 4.310 -5.721 1.00 97.62 114 TRP A O 1
ATOM 948 N N . ILE A 1 115 ? 5.253 6.393 -5.595 1.00 97.06 115 ILE A N 1
ATOM 949 C CA . ILE A 1 115 ? 6.278 6.240 -6.621 1.00 97.06 115 ILE A CA 1
ATOM 950 C C . ILE A 1 115 ? 7.548 6.870 -6.065 1.00 97.06 115 ILE A C 1
ATOM 952 O O . ILE A 1 115 ? 7.658 8.092 -5.986 1.00 97.06 115 ILE A O 1
ATOM 956 N N . GLY A 1 116 ? 8.496 6.031 -5.669 1.00 96.12 116 GLY A N 1
ATOM 957 C CA . GLY A 1 116 ? 9.791 6.472 -5.189 1.00 96.12 116 GLY A CA 1
ATOM 958 C C . GLY A 1 116 ? 10.566 7.250 -6.258 1.00 96.12 116 GLY A C 1
ATOM 959 O O . GLY A 1 116 ? 10.424 7.021 -7.465 1.00 96.12 116 GLY A O 1
ATOM 960 N N . GLN A 1 117 ? 11.408 8.182 -5.812 1.00 96.38 117 GLN A N 1
ATOM 961 C CA . GLN A 1 117 ? 12.169 9.075 -6.690 1.00 96.38 117 GLN A CA 1
ATOM 962 C C . GLN A 1 117 ? 13.069 8.339 -7.693 1.00 96.38 117 GLN A C 1
ATOM 964 O O . GLN A 1 117 ? 13.253 8.821 -8.812 1.00 96.38 117 GLN A O 1
ATOM 969 N N . TYR A 1 118 ? 13.556 7.150 -7.332 1.00 95.62 118 TYR A N 1
ATOM 970 C CA . TYR A 1 118 ? 14.455 6.335 -8.149 1.00 95.62 118 TYR A CA 1
ATOM 971 C C . TYR A 1 118 ? 13.733 5.273 -8.991 1.00 95.62 118 TYR A C 1
ATOM 973 O O . TYR A 1 118 ? 14.371 4.490 -9.695 1.00 95.62 118 TYR A O 1
ATOM 981 N N . VAL A 1 119 ? 12.396 5.250 -8.981 1.00 94.56 119 VAL A N 1
ATOM 982 C CA . VAL A 1 119 ? 11.618 4.379 -9.869 1.00 94.56 119 VAL A CA 1
ATOM 983 C C . VAL A 1 119 ? 11.785 4.842 -11.317 1.00 94.56 119 VAL A C 1
ATOM 985 O O . VAL A 1 119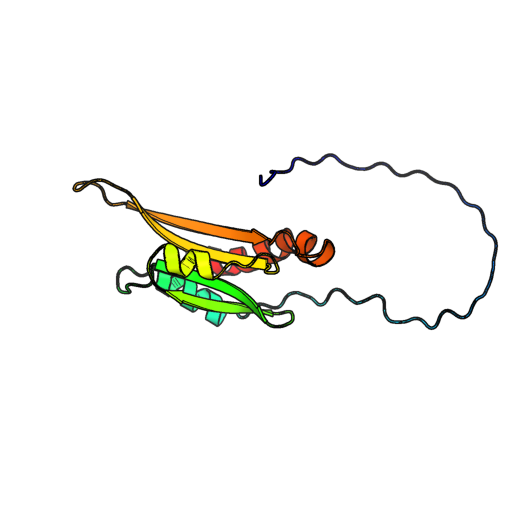 ? 11.470 5.989 -11.651 1.00 94.56 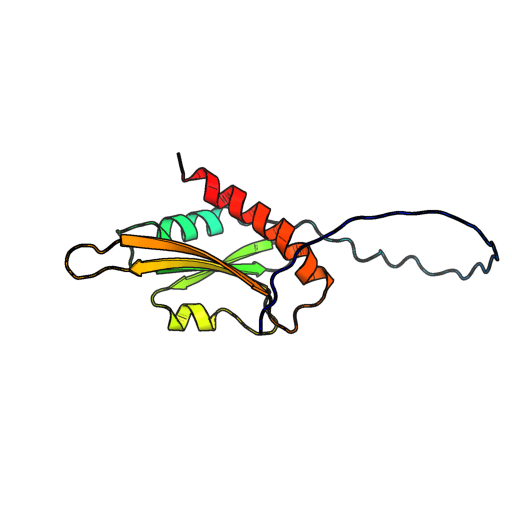119 VAL A O 1
ATOM 988 N N . GLY A 1 120 ? 12.230 3.925 -12.180 1.00 93.62 120 GLY A N 1
ATOM 989 C CA . GLY A 1 120 ? 12.435 4.175 -13.606 1.00 93.62 120 GLY A CA 1
ATOM 990 C C . GLY A 1 120 ? 11.162 4.588 -14.358 1.00 93.62 120 GLY A C 1
ATOM 991 O O . GLY A 1 120 ? 10.039 4.295 -13.943 1.00 93.62 120 GLY A O 1
ATOM 992 N N . VAL A 1 121 ? 11.352 5.237 -15.509 1.00 94.19 121 VAL A N 1
ATOM 993 C CA . VAL A 1 121 ? 10.282 5.868 -16.306 1.00 94.19 121 VAL A CA 1
ATOM 994 C C . VAL A 1 121 ? 9.167 4.892 -16.679 1.00 94.19 121 VAL A C 1
ATOM 996 O O . VAL A 1 121 ? 7.994 5.197 -16.490 1.00 94.19 121 VAL A O 1
ATOM 999 N N . LEU A 1 122 ? 9.509 3.696 -17.163 1.00 91.44 122 LEU A N 1
ATOM 1000 C CA . LEU A 1 122 ? 8.505 2.737 -17.627 1.00 91.44 122 LEU A CA 1
ATOM 1001 C C . LEU A 1 122 ? 7.654 2.154 -16.474 1.00 91.44 122 LEU A C 1
ATOM 1003 O O . LEU A 1 122 ? 6.425 2.219 -16.555 1.00 91.44 122 LEU A O 1
ATOM 1007 N N . PRO A 1 123 ? 8.244 1.649 -15.368 1.00 92.31 123 PRO A N 1
ATOM 1008 C CA . PRO A 1 123 ? 7.490 1.284 -14.169 1.00 92.31 123 PRO A CA 1
ATOM 1009 C C . PRO A 1 123 ? 6.606 2.401 -13.606 1.00 92.31 123 PRO A C 1
ATOM 1011 O O . PRO A 1 123 ? 5.537 2.097 -13.080 1.00 92.31 123 PRO A O 1
ATOM 1014 N N . ARG A 1 124 ? 7.053 3.660 -13.712 1.00 94.12 124 ARG A N 1
ATOM 1015 C CA . ARG A 1 124 ? 6.314 4.860 -13.300 1.00 94.12 124 ARG A CA 1
ATOM 1016 C C . ARG A 1 124 ? 5.111 5.121 -14.204 1.00 94.12 124 ARG A C 1
ATOM 1018 O O . ARG A 1 124 ? 4.009 5.263 -13.690 1.00 94.12 124 ARG A O 1
ATOM 1025 N N . ALA A 1 125 ? 5.295 5.102 -15.524 1.00 93.50 125 ALA A N 1
ATOM 1026 C CA . ALA A 1 125 ? 4.213 5.287 -16.494 1.00 93.50 125 ALA A CA 1
ATOM 1027 C C . ALA A 1 125 ? 3.095 4.244 -16.322 1.00 93.50 125 ALA A C 1
ATOM 1029 O O . ALA A 1 125 ? 1.915 4.552 -16.467 1.00 93.50 125 ALA A O 1
ATOM 1030 N N . LYS A 1 126 ? 3.453 3.014 -15.929 1.00 93.06 126 LYS A N 1
ATOM 1031 C CA . LYS A 1 126 ? 2.483 1.936 -15.702 1.00 93.06 126 LYS A CA 1
ATOM 1032 C C . LYS A 1 126 ? 1.592 2.141 -14.468 1.00 93.06 126 LYS A C 1
ATOM 1034 O O . LYS A 1 126 ? 0.513 1.555 -14.398 1.00 93.06 126 LYS A O 1
ATOM 1039 N N . MET A 1 127 ? 1.987 2.997 -13.520 1.00 94.19 127 MET A N 1
ATOM 1040 C CA . MET A 1 127 ? 1.261 3.186 -12.256 1.00 94.19 127 MET A CA 1
ATOM 1041 C C . MET A 1 127 ? -0.183 3.650 -12.440 1.00 94.19 127 MET A C 1
ATOM 1043 O O . MET A 1 127 ? -1.037 3.272 -11.642 1.00 94.19 127 MET A O 1
ATOM 1047 N N . SER A 1 128 ? -0.484 4.440 -13.475 1.00 92.81 128 SER A N 1
ATOM 1048 C CA . SER A 1 128 ? -1.856 4.885 -13.760 1.00 92.81 128 SER A CA 1
ATOM 1049 C C . SER A 1 128 ? -2.768 3.712 -14.137 1.00 92.81 128 SER A C 1
ATOM 1051 O O . SER A 1 128 ? -3.894 3.616 -13.648 1.00 92.81 128 SER A O 1
ATOM 1053 N N . THR A 1 129 ? -2.249 2.779 -14.938 1.00 94.50 129 THR A N 1
ATOM 1054 C CA . THR A 1 129 ? -2.950 1.553 -15.338 1.00 94.50 129 THR A CA 1
ATOM 1055 C C . THR A 1 129 ? -3.066 0.588 -14.160 1.00 94.50 129 THR A C 1
ATOM 1057 O O . THR A 1 129 ? -4.156 0.112 -13.850 1.00 94.50 129 THR A O 1
ATOM 1060 N N . ASP A 1 130 ? -1.967 0.362 -13.437 1.00 95.19 130 ASP A N 1
ATOM 1061 C CA . ASP A 1 130 ? -1.927 -0.525 -12.269 1.00 95.19 130 ASP A CA 1
ATOM 1062 C C . ASP A 1 130 ? -2.880 -0.045 -11.153 1.00 95.19 130 ASP A C 1
ATOM 1064 O O . ASP A 1 130 ? -3.562 -0.839 -10.504 1.00 95.19 130 ASP A O 1
ATOM 1068 N N . LYS A 1 131 ? -3.014 1.276 -10.983 1.00 94.69 131 LYS A N 1
ATOM 1069 C CA . LYS A 1 131 ? -3.984 1.899 -10.074 1.00 94.69 131 LYS A CA 1
ATOM 1070 C C . LYS A 1 131 ? -5.430 1.567 -10.434 1.00 94.69 131 LYS A C 1
ATOM 1072 O O . LYS A 1 131 ? -6.236 1.327 -9.533 1.00 94.69 131 LYS A O 1
ATOM 1077 N N . ALA A 1 132 ? -5.776 1.605 -11.721 1.00 93.50 132 ALA A N 1
ATOM 1078 C CA . ALA A 1 132 ? -7.127 1.296 -12.183 1.00 93.50 132 ALA A CA 1
ATOM 1079 C C . ALA A 1 132 ? -7.488 -0.166 -11.877 1.00 93.50 132 ALA A C 1
ATOM 1081 O O . ALA A 1 132 ? -8.567 -0.427 -11.349 1.00 93.50 132 ALA A O 1
ATOM 1082 N N . LEU A 1 133 ? -6.539 -1.080 -12.099 1.00 93.25 133 LEU A N 1
ATOM 1083 C CA . LEU A 1 133 ? -6.678 -2.507 -11.802 1.00 93.25 133 LEU A CA 1
ATOM 1084 C C . LEU A 1 133 ? -6.980 -2.771 -10.319 1.00 93.25 133 LEU A C 1
ATOM 1086 O O . LEU A 1 133 ? -7.907 -3.509 -9.995 1.00 93.25 133 LEU A O 1
ATOM 1090 N N . ILE A 1 134 ? -6.246 -2.135 -9.400 1.00 93.50 134 ILE A N 1
ATOM 1091 C CA . ILE A 1 134 ? -6.517 -2.290 -7.962 1.00 93.50 134 ILE A CA 1
ATOM 1092 C C . ILE A 1 134 ? -7.875 -1.693 -7.602 1.00 93.50 134 ILE A C 1
ATOM 1094 O O . ILE A 1 134 ? -8.645 -2.311 -6.871 1.00 93.50 134 ILE A O 1
ATOM 1098 N N . ARG A 1 135 ? -8.203 -0.505 -8.124 1.00 90.88 135 ARG A N 1
ATOM 1099 C CA . ARG A 1 135 ? -9.490 0.139 -7.831 1.00 90.88 135 ARG A CA 1
ATOM 1100 C C . ARG A 1 135 ? -10.684 -0.696 -8.259 1.00 90.88 135 ARG A C 1
ATOM 1102 O O . ARG A 1 135 ? -11.688 -0.660 -7.557 1.00 90.88 135 ARG A O 1
ATOM 1109 N N . GLU A 1 136 ? -10.576 -1.453 -9.345 1.00 91.12 136 GLU A N 1
ATOM 1110 C CA . GLU A 1 136 ? -11.615 -2.399 -9.745 1.00 91.12 136 GLU A CA 1
ATOM 1111 C C . GLU A 1 136 ? -11.905 -3.395 -8.615 1.00 91.12 136 GLU A C 1
ATOM 1113 O O . GLU A 1 136 ? -13.058 -3.540 -8.217 1.00 91.12 136 GLU A O 1
ATOM 1118 N N . VAL A 1 137 ? -10.864 -3.980 -8.011 1.00 89.31 137 VAL A N 1
ATOM 1119 C CA . VAL A 1 137 ? -11.000 -4.920 -6.884 1.00 89.31 137 VAL A CA 1
ATOM 1120 C C . VAL A 1 137 ? -11.649 -4.252 -5.669 1.00 89.31 137 VAL A C 1
ATOM 1122 O O . VAL A 1 137 ? -12.558 -4.830 -5.077 1.00 89.31 137 VAL A O 1
ATOM 1125 N N . LEU A 1 138 ? -11.230 -3.028 -5.326 1.00 85.06 138 LEU A N 1
ATOM 1126 C CA . LEU A 1 138 ? -11.732 -2.307 -4.145 1.00 85.06 138 LEU A CA 1
ATOM 1127 C C . LEU A 1 138 ? -13.160 -1.759 -4.328 1.00 85.06 138 LEU A C 1
ATOM 1129 O O . LEU A 1 138 ? -13.894 -1.585 -3.358 1.00 85.06 138 LEU A O 1
ATOM 1133 N N . SER A 1 139 ? -13.560 -1.459 -5.567 1.00 75.44 139 SER A N 1
ATOM 1134 C CA . SER A 1 139 ? -14.860 -0.845 -5.880 1.00 75.44 139 SER A CA 1
ATOM 1135 C C . SER A 1 139 ? -16.050 -1.791 -5.720 1.00 75.44 139 SER A C 1
ATOM 1137 O O . SER A 1 139 ? -17.169 -1.330 -5.501 1.00 75.44 139 SER A O 1
ATOM 1139 N N . VAL A 1 140 ? -15.823 -3.107 -5.798 1.00 58.91 140 VAL A N 1
ATOM 1140 C CA . VAL A 1 140 ? -16.897 -4.109 -5.725 1.00 58.91 140 VAL A CA 1
ATOM 1141 C C . VAL A 1 140 ? -17.578 -4.122 -4.349 1.00 58.91 140 VAL A C 1
ATOM 1143 O O . VAL A 1 140 ? -18.768 -4.410 -4.280 1.00 58.91 140 VAL A O 1
ATOM 1146 N N . SER A 1 141 ? -16.881 -3.723 -3.280 1.00 53.16 141 SER A N 1
ATOM 1147 C CA . SER A 1 141 ? -17.422 -3.699 -1.909 1.00 53.16 141 SER A CA 1
ATOM 1148 C C . SER A 1 141 ? -18.217 -2.431 -1.542 1.00 53.16 141 SER A C 1
ATOM 1150 O O . SER A 1 141 ? -18.477 -2.202 -0.366 1.00 53.16 141 SER A O 1
ATOM 1152 N N . ILE A 1 142 ? -18.586 -1.568 -2.501 1.00 43.62 142 ILE A N 1
ATOM 1153 C CA . ILE A 1 142 ? -19.381 -0.340 -2.249 1.00 43.62 142 ILE A CA 1
ATOM 1154 C C . ILE A 1 142 ? -20.814 -0.484 -2.808 1.00 43.62 142 ILE A C 1
ATOM 1156 O O . ILE A 1 142 ? -21.341 0.432 -3.430 1.00 43.62 142 ILE A O 1
ATOM 1160 N N . ARG A 1 143 ? -21.460 -1.640 -2.636 1.00 40.12 143 ARG A N 1
ATOM 1161 C CA . ARG A 1 143 ? -22.888 -1.809 -2.960 1.00 40.12 143 ARG A CA 1
ATOM 1162 C C . ARG A 1 143 ? -23.705 -2.128 -1.727 1.00 40.12 143 ARG A C 1
ATOM 1164 O O . ARG A 1 143 ? -23.218 -2.942 -0.917 1.00 40.12 143 ARG A O 1
#

Mean predicted aligned error: 11.93 Å

Nearest PDB structures (foldseek):
  1t3y-assembly1_A  TM=9.541E-01  e=1.207E-11  Homo sapiens
  1tmw-assembly1_A  TM=9.039E-01  e=4.452E-10  Homo sapiens
  1wnj-assembly1_A  TM=8.358E-01  e=9.996E-10  Homo sapiens
  1wm4-assembly1_A  TM=8.267E-01  e=5.362E-09  Mus musculus
  5ivu-assembly2_B  TM=8.448E-01  e=2.869E-05  Streptomyces griseoflavus

Radius of gyration: 20.85 Å; Cα contacts (8 Å, |Δi|>4): 181; chains: 1; bounding box: 46×31×68 Å

Secondary structure (DSSP, 8-state):
---------------------------------PPPEE-HHHHHHHHHHHH-TTS---EEEEEEETTEEEEEEEESSHHHHHHT--TT-EEEEEEEEEE--TT--EEEEEEEEEE-TT--HHHHHTHHHHHHHHHHHHHTT--

Solvent-accessible surface area (backbone atoms only — not comparable to full-atom values): 9060 Å² total; per-residue (Å²): 138,88,87,82,89,84,89,89,83,90,89,87,85,90,89,87,84,89,80,91,76,90,69,89,69,77,81,66,73,72,79,71,84,72,73,78,44,70,42,61,65,51,43,46,54,46,50,52,42,37,67,34,90,88,47,79,36,25,29,31,32,33,36,64,59,88,56,27,38,32,55,74,48,70,42,52,65,70,67,65,56,52,72,73,65,48,54,68,37,59,37,36,36,40,36,50,44,82,46,66,57,100,88,52,74,41,79,44,79,47,82,44,81,46,74,19,86,68,45,53,69,68,72,53,66,45,46,66,59,54,49,52,59,52,46,56,66,65,55,68,79,76,119

InterPro domains:
  IPR002108 Actin-depolymerising factor homology domain [PF00241] (41-138)
  IPR002108 Actin-depolymerising factor homology domain [PS51263] (35-143)
  IPR029006 ADF-H/Gelsolin-like domain superfamily [G3DSA:3.40.20.10] (35-142)

Foldseek 3Di:
DDDDDDDDDDDDDDDDDDDDDPDPDPCPPPPPPDAAAEPLVQLLVQLV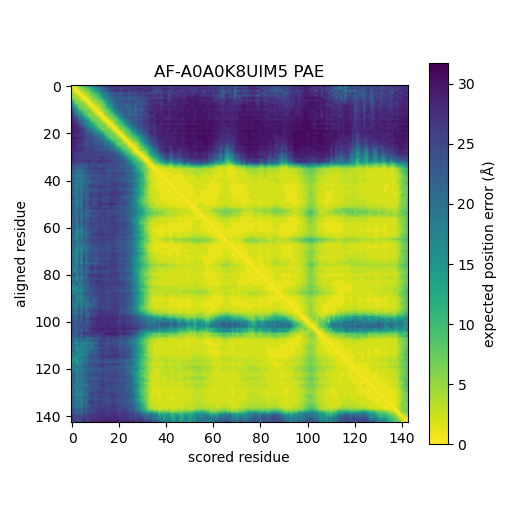QCVDPVHQWFKWKWFDPPRYIGTDDIDHDDVVVVVVADLQGWIKMWGWDFDDDPVDTDIDIDIDTGHHVNHDDVSVVCSVVVVVVSVVSNVVPPD

Sequence (143 aa):
MAEVEVEQIVEVTDEVSKDKEEDEVEDQPRRMLFPTGLDKDSIREAYEDVRSDQTDTDWAVFKFQNCTITCTARGQGFEEFREQFGENDRAFGYIRIQMGDEMSKRQKFIFLTWIGQYVGVLPRAKMSTDKALIREVLSVSIR

Organism: Bactrocera latifrons (NCBI:txid174628)